Protein AF-A0A379QU60-F1 (afdb_monomer_lite)

pLDDT: mean 81.8, std 18.1, range [42.84, 98.38]

Secondary structure (DSSP, 8-state):
-HHHHHHHHHHHHHHHHHHHHHHHHHHHHHHHHHHHHHHHHHHHHHHHTTSS-GGGHHHHHHHHHHHH-SSSPPEEEETTEEEEHHHHHHHHHHTSPPSS-TT-------------------------

Radius of gyration: 33.84 Å; chains: 1; bounding box: 58×55×120 Å

Sequence (128 aa):
MDKELQVKLEQENADLKRQLDERNKAEAQRVATERHNANVAFADSLVSDARLAPAGKGLVVAVLDALGDGESPVSFSENGSEQPLVEAFKAQMQKARPLLDFGEVATGDRTDRTAIPAEFAEADPVRP

Structure (mmCIF, N/CA/C/O backbone):
data_AF-A0A379QU60-F1
#
_entry.id   AF-A0A379QU60-F1
#
loop_
_atom_site.group_PDB
_atom_site.id
_atom_site.type_symbol
_atom_site.label_atom_id
_atom_site.label_alt_id
_atom_site.label_comp_id
_atom_site.label_asym_id
_atom_site.label_entity_id
_atom_site.label_seq_id
_atom_site.pdbx_PDB_ins_code
_atom_site.Cartn_x
_atom_site.Cartn_y
_atom_site.Cartn_z
_atom_site.occupancy
_atom_site.B_iso_or_equiv
_atom_site.auth_seq_id
_atom_site.auth_comp_id
_atom_site.auth_asym_id
_atom_site.auth_atom_id
_atom_site.pdbx_PDB_model_num
ATOM 1 N N . MET A 1 1 ? -31.905 0.822 43.261 1.00 59.72 1 MET A N 1
ATOM 2 C CA . MET A 1 1 ? -31.895 1.748 42.113 1.00 59.72 1 MET A CA 1
ATOM 3 C C . MET A 1 1 ? -30.485 1.911 41.545 1.00 59.72 1 MET A C 1
ATOM 5 O O . MET A 1 1 ? -30.318 1.710 40.353 1.00 59.72 1 MET A O 1
ATOM 9 N N . ASP A 1 2 ? -29.458 2.141 42.370 1.00 80.69 2 ASP A N 1
ATOM 10 C CA . ASP A 1 2 ? -28.068 2.333 41.905 1.00 80.69 2 ASP A CA 1
ATOM 11 C C . ASP A 1 2 ? -27.444 1.120 41.194 1.00 80.69 2 ASP A C 1
ATOM 13 O O . ASP A 1 2 ? -26.786 1.279 40.172 1.00 80.69 2 ASP A O 1
ATOM 17 N N . LYS A 1 3 ? -27.706 -0.109 41.665 1.00 83.06 3 LYS A N 1
ATOM 18 C CA . LYS A 1 3 ? -27.159 -1.336 41.047 1.00 83.06 3 LYS A CA 1
ATOM 19 C C . LYS A 1 3 ? -27.677 -1.597 39.630 1.00 83.06 3 LYS A C 1
ATOM 21 O O . LYS A 1 3 ? -26.924 -2.055 38.783 1.00 83.06 3 LYS A O 1
ATOM 26 N N . GLU A 1 4 ? -28.949 -1.312 39.363 1.00 86.06 4 GLU A N 1
ATOM 27 C CA . GLU A 1 4 ? -29.534 -1.511 38.029 1.00 86.06 4 GLU A CA 1
ATOM 28 C C . GLU A 1 4 ? -29.008 -0.483 37.025 1.00 86.06 4 GLU A C 1
ATOM 30 O O . GLU A 1 4 ? -28.772 -0.821 35.866 1.00 86.06 4 GLU A O 1
ATOM 35 N N . LEU A 1 5 ? -28.784 0.758 37.470 1.00 89.50 5 LEU A N 1
ATOM 36 C CA . LEU A 1 5 ? -28.157 1.789 36.647 1.00 89.50 5 LEU A CA 1
ATOM 37 C C . LEU A 1 5 ? -26.696 1.439 36.344 1.00 89.50 5 LEU A C 1
ATOM 39 O O . LEU A 1 5 ? -26.264 1.581 35.206 1.00 89.50 5 LEU A O 1
ATOM 43 N N . GLN A 1 6 ? -25.965 0.933 37.338 1.00 88.69 6 GLN A N 1
ATOM 44 C CA . GLN A 1 6 ? -24.572 0.520 37.189 1.00 88.69 6 GLN A CA 1
ATOM 45 C C . GLN A 1 6 ? -24.429 -0.622 36.172 1.00 88.69 6 GLN A C 1
ATOM 47 O O . GLN A 1 6 ? -23.661 -0.493 35.224 1.00 88.69 6 GLN A O 1
ATOM 52 N N . VAL A 1 7 ? -25.265 -1.662 36.275 1.00 92.44 7 VAL A N 1
ATOM 53 C CA . VAL A 1 7 ? -25.281 -2.775 35.310 1.00 92.44 7 VAL A CA 1
ATOM 54 C C . VAL A 1 7 ? -25.632 -2.299 33.898 1.00 92.44 7 VAL A C 1
ATOM 56 O O . VAL A 1 7 ? -24.980 -2.714 32.941 1.00 92.44 7 VAL A O 1
ATOM 59 N N . LYS A 1 8 ? -26.623 -1.407 33.745 1.00 91.88 8 LYS A N 1
ATOM 60 C CA . LYS A 1 8 ? -26.959 -0.827 32.433 1.00 91.88 8 LYS A CA 1
ATOM 61 C C . LYS A 1 8 ? -25.789 -0.049 31.840 1.00 91.88 8 LYS A C 1
ATOM 63 O O . LYS A 1 8 ? -25.484 -0.219 30.665 1.00 91.88 8 LYS A O 1
ATOM 68 N N . LEU A 1 9 ? -25.114 0.762 32.650 1.00 91.56 9 LEU A N 1
ATOM 69 C CA . LEU A 1 9 ? -23.982 1.569 32.204 1.00 91.56 9 LEU A CA 1
ATOM 70 C C . LEU A 1 9 ? -22.772 0.701 31.826 1.00 91.56 9 LEU A C 1
ATOM 72 O O . LEU A 1 9 ? -22.053 1.010 30.878 1.00 91.56 9 LEU A O 1
ATOM 76 N N . GLU A 1 10 ? -22.540 -0.399 32.541 1.00 92.56 10 GLU A N 1
ATOM 77 C CA . GLU A 1 10 ? -21.493 -1.371 32.209 1.00 92.56 10 GLU A CA 1
ATOM 78 C C . GLU A 1 10 ? -21.803 -2.125 30.911 1.00 92.56 10 GLU A C 1
ATOM 80 O O . GLU A 1 10 ? -20.913 -2.303 30.077 1.00 92.56 10 GLU A O 1
ATOM 85 N N . GLN A 1 11 ? -23.062 -2.524 30.708 1.00 93.88 11 GLN A N 1
ATOM 86 C CA . GLN A 1 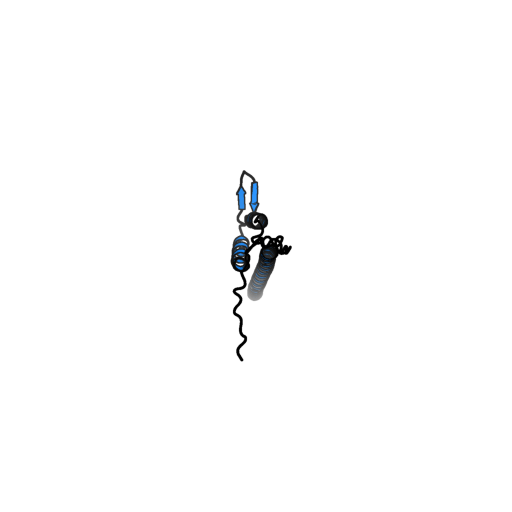11 ? -23.515 -3.151 29.465 1.00 93.88 11 GLN A CA 1
ATOM 87 C C . GLN A 1 11 ? -23.376 -2.207 28.272 1.00 93.88 11 GLN A C 1
ATOM 89 O O . GLN A 1 11 ? -22.833 -2.608 27.246 1.00 93.88 11 GLN A O 1
ATOM 94 N N . GLU A 1 12 ? -23.802 -0.954 28.422 1.00 91.69 12 GLU A N 1
ATOM 95 C CA . GLU A 1 12 ? -23.693 0.062 27.376 1.00 91.69 12 GLU A CA 1
ATOM 96 C C . GLU A 1 12 ? -22.225 0.363 27.046 1.00 91.69 12 GLU A C 1
ATOM 98 O O . GLU A 1 12 ? -21.847 0.388 25.881 1.00 91.69 12 GLU A O 1
ATOM 103 N N . ASN A 1 13 ? -21.348 0.465 28.050 1.00 93.31 13 ASN A N 1
ATOM 104 C CA . ASN A 1 13 ? -19.910 0.602 27.809 1.00 93.31 13 ASN A CA 1
ATOM 105 C C . ASN A 1 13 ? -19.305 -0.608 27.088 1.00 93.31 13 ASN A C 1
ATOM 107 O O . ASN A 1 13 ? -18.423 -0.444 26.243 1.00 93.31 13 ASN A O 1
ATOM 111 N N . ALA A 1 14 ? -19.727 -1.826 27.432 1.00 95.25 14 ALA A N 1
ATOM 112 C CA . ALA A 1 14 ? -19.248 -3.033 26.768 1.00 95.25 14 ALA A CA 1
ATOM 113 C C . ALA A 1 14 ? -19.713 -3.093 25.307 1.00 95.25 14 ALA A C 1
ATOM 115 O O . ALA A 1 14 ? -18.933 -3.470 24.434 1.00 95.25 14 ALA A O 1
ATOM 116 N N . ASP A 1 15 ? -20.957 -2.699 25.042 1.00 95.19 15 ASP A N 1
ATOM 117 C CA . ASP A 1 15 ? -21.520 -2.628 23.699 1.00 95.19 15 ASP A CA 1
ATOM 118 C C . ASP A 1 15 ? -20.821 -1.559 22.850 1.00 95.19 15 ASP A C 1
ATOM 120 O O . ASP A 1 15 ? -20.290 -1.865 21.783 1.00 95.19 15 ASP A O 1
ATOM 124 N N . LEU A 1 16 ? -20.674 -0.344 23.384 1.00 95.81 16 LEU A N 1
ATOM 125 C CA . LEU A 1 16 ? -19.948 0.746 22.732 1.00 95.81 16 LEU A CA 1
ATOM 126 C C . LEU A 1 16 ? -18.497 0.361 22.414 1.00 95.81 16 LEU A C 1
ATOM 128 O O . LEU A 1 16 ? -18.014 0.633 21.317 1.00 95.81 16 LEU A O 1
ATOM 132 N N . LYS A 1 17 ? -17.797 -0.315 23.336 1.00 95.44 17 LYS A N 1
ATOM 133 C CA . LYS A 1 17 ? -16.433 -0.812 23.087 1.00 95.44 17 LYS A CA 1
ATOM 134 C C . LYS A 1 17 ? -16.382 -1.831 21.952 1.00 95.44 17 LYS A C 1
ATOM 136 O O . LYS A 1 17 ? -15.451 -1.773 21.154 1.00 95.44 17 LYS A O 1
ATOM 141 N N . ARG A 1 18 ? -17.360 -2.741 21.860 1.00 96.12 18 ARG A N 1
ATOM 142 C CA . ARG A 1 18 ? -17.445 -3.701 20.746 1.00 96.12 18 ARG A CA 1
ATOM 143 C C . ARG A 1 18 ? -17.688 -2.990 19.423 1.00 96.12 18 ARG A C 1
ATOM 145 O O . ARG A 1 18 ? -16.936 -3.225 18.487 1.00 96.12 18 ARG A O 1
ATOM 152 N N . GLN A 1 19 ? -18.652 -2.072 19.377 1.00 95.12 19 GLN A N 1
ATOM 153 C CA . GLN A 1 19 ? -18.941 -1.308 18.163 1.00 95.12 19 GLN A CA 1
ATOM 154 C C . GLN A 1 19 ? -17.720 -0.506 17.692 1.00 95.12 19 GLN A C 1
ATOM 156 O O . GLN A 1 19 ? -17.424 -0.466 16.498 1.00 95.12 19 GLN A O 1
ATOM 161 N N . LEU A 1 20 ? -16.980 0.118 18.616 1.00 95.12 20 LEU A N 1
ATOM 162 C CA . LEU A 1 20 ? -15.750 0.838 18.283 1.00 95.12 20 LEU A CA 1
ATOM 163 C C . LEU A 1 20 ? -14.675 -0.094 17.714 1.00 95.12 20 LEU A C 1
ATOM 165 O O . LEU A 1 20 ? -14.081 0.231 16.690 1.00 95.12 20 LEU A O 1
ATOM 169 N N . ASP A 1 21 ? -14.448 -1.250 18.337 1.00 95.69 21 ASP A N 1
ATOM 170 C CA . ASP A 1 21 ? -13.474 -2.236 17.862 1.00 95.69 21 ASP A CA 1
ATOM 171 C C . ASP A 1 21 ? -13.841 -2.787 16.473 1.00 95.69 21 ASP A C 1
ATOM 173 O O . ASP A 1 21 ? -12.992 -2.852 15.582 1.00 95.69 21 ASP A O 1
ATOM 177 N N . GLU A 1 22 ? -15.118 -3.099 16.245 1.00 95.94 22 GLU A N 1
ATOM 178 C CA . GLU A 1 22 ? -15.621 -3.553 14.946 1.00 95.94 22 GLU A CA 1
ATOM 179 C C . GLU A 1 22 ? -15.436 -2.494 13.859 1.00 95.94 22 GLU A C 1
ATOM 181 O O . GLU A 1 22 ? -14.951 -2.808 12.767 1.00 95.94 22 GLU A O 1
ATOM 186 N N . ARG A 1 23 ? -15.764 -1.228 14.148 1.00 94.56 23 ARG A N 1
ATOM 187 C CA . ARG A 1 23 ? -15.536 -0.144 13.185 1.00 94.56 23 ARG A CA 1
ATOM 188 C C . ARG A 1 23 ? -14.056 0.070 12.907 1.00 94.56 23 ARG A C 1
ATOM 190 O O . ARG A 1 23 ? -13.699 0.223 11.744 1.00 94.56 23 ARG A O 1
ATOM 197 N N . ASN A 1 24 ? -13.209 0.061 13.933 1.00 93.69 24 ASN A N 1
ATOM 198 C CA . ASN A 1 24 ? -11.769 0.252 13.768 1.00 93.69 24 ASN A CA 1
ATOM 199 C C . ASN A 1 24 ? -11.163 -0.863 12.908 1.00 93.69 24 ASN A C 1
ATOM 201 O O . ASN A 1 24 ? -10.374 -0.589 12.008 1.00 93.69 24 ASN A O 1
ATOM 205 N N . LYS A 1 25 ? -11.583 -2.118 13.116 1.00 93.56 25 LYS A N 1
ATOM 206 C CA . LYS A 1 25 ? -11.173 -3.250 12.271 1.00 93.56 25 LYS A CA 1
ATOM 207 C C . LYS A 1 25 ? -11.658 -3.102 10.833 1.00 93.56 25 LYS A C 1
ATOM 209 O O . LYS A 1 25 ? -10.886 -3.334 9.906 1.00 93.56 25 LYS A O 1
ATOM 214 N N . ALA A 1 26 ? -12.915 -2.704 10.639 1.00 94.56 26 ALA A N 1
ATOM 215 C CA . ALA A 1 26 ? -13.468 -2.487 9.307 1.00 94.56 26 ALA A CA 1
ATOM 216 C C . ALA A 1 26 ? -12.749 -1.347 8.568 1.00 94.56 26 ALA A C 1
ATOM 218 O O . ALA A 1 26 ? -12.483 -1.464 7.374 1.00 94.56 26 ALA A O 1
ATOM 219 N N . GLU A 1 27 ? -12.409 -0.262 9.262 1.00 93.50 27 GLU A N 1
ATOM 220 C CA . GLU A 1 27 ? -11.649 0.857 8.703 1.00 93.50 27 GLU A CA 1
ATOM 221 C C . GLU A 1 27 ? -10.217 0.445 8.356 1.00 93.50 27 GLU A C 1
ATOM 223 O O . GLU A 1 27 ? -9.790 0.641 7.220 1.00 93.50 27 GLU A O 1
ATOM 228 N N . ALA A 1 28 ? -9.515 -0.228 9.272 1.00 90.69 28 ALA A N 1
ATOM 229 C CA . ALA A 1 28 ? -8.174 -0.752 9.019 1.00 90.69 28 ALA A CA 1
ATOM 230 C C . ALA A 1 28 ? -8.149 -1.691 7.800 1.00 90.69 28 ALA A C 1
ATOM 232 O O . ALA A 1 28 ? -7.269 -1.587 6.946 1.00 90.69 28 ALA A O 1
ATOM 233 N N . GLN A 1 29 ? -9.153 -2.563 7.666 1.00 92.31 29 GLN A N 1
ATOM 234 C CA . GLN A 1 29 ? -9.271 -3.462 6.520 1.00 92.31 29 GLN A CA 1
ATOM 235 C C . GLN A 1 29 ? -9.549 -2.711 5.209 1.00 92.31 29 GLN A C 1
ATOM 237 O O . GLN A 1 29 ? -8.996 -3.074 4.167 1.00 92.31 29 GLN A O 1
ATOM 242 N N . ARG A 1 30 ? -10.379 -1.660 5.241 1.00 94.56 30 ARG A N 1
ATOM 243 C CA . ARG A 1 30 ? -10.639 -0.805 4.069 1.00 94.56 30 ARG A CA 1
ATOM 244 C C . ARG A 1 30 ? -9.367 -0.103 3.611 1.00 94.56 30 ARG A C 1
ATOM 246 O O . ARG A 1 30 ? -9.010 -0.237 2.445 1.00 94.56 30 ARG A O 1
ATOM 253 N N . VAL A 1 31 ? -8.649 0.542 4.529 1.00 91.94 31 VAL A N 1
ATOM 254 C CA . VAL A 1 31 ? -7.385 1.235 4.235 1.00 91.94 31 VAL A CA 1
ATOM 255 C C . VAL A 1 31 ? -6.341 0.264 3.675 1.00 91.94 31 VAL A C 1
ATOM 257 O O . VAL A 1 31 ? -5.700 0.558 2.667 1.00 91.94 31 VAL A O 1
ATOM 260 N N . ALA A 1 32 ? -6.205 -0.928 4.266 1.00 91.56 32 ALA A N 1
ATOM 261 C CA . ALA A 1 32 ? -5.298 -1.957 3.756 1.00 91.56 32 ALA A CA 1
ATOM 262 C C . ALA A 1 32 ? -5.675 -2.414 2.334 1.00 91.56 32 ALA A C 1
ATOM 264 O O . ALA A 1 32 ? -4.802 -2.573 1.481 1.00 91.56 32 ALA A O 1
ATOM 265 N N . THR A 1 33 ? -6.972 -2.569 2.052 1.00 94.88 33 THR A N 1
ATOM 266 C CA . THR A 1 33 ? -7.475 -2.954 0.722 1.00 94.88 33 THR A CA 1
ATOM 267 C C . THR A 1 33 ? -7.219 -1.861 -0.316 1.00 94.88 33 THR A C 1
ATOM 269 O O . THR A 1 33 ? -6.764 -2.149 -1.422 1.00 94.88 33 THR A O 1
ATOM 272 N N . GLU A 1 34 ? -7.475 -0.599 0.028 1.00 95.06 34 GLU A N 1
ATOM 273 C CA . GLU A 1 34 ? -7.194 0.549 -0.841 1.00 95.06 34 GLU A CA 1
ATOM 274 C C . GLU A 1 34 ? -5.701 0.648 -1.169 1.00 95.06 34 GLU A C 1
ATOM 276 O O . GLU A 1 34 ? -5.327 0.805 -2.335 1.00 95.06 34 GLU A O 1
ATOM 281 N N . ARG A 1 35 ? -4.840 0.466 -0.160 1.00 94.19 35 ARG A N 1
ATOM 282 C CA . ARG A 1 35 ? -3.384 0.433 -0.330 1.00 94.19 35 ARG A CA 1
ATOM 283 C C . ARG A 1 35 ? -2.947 -0.706 -1.250 1.00 94.19 35 ARG A C 1
ATOM 285 O O . ARG A 1 35 ? -2.179 -0.464 -2.181 1.00 94.19 35 ARG A O 1
ATOM 292 N N . HIS A 1 36 ? -3.464 -1.914 -1.030 1.00 96.38 36 HIS A N 1
ATOM 293 C CA . HIS A 1 36 ? -3.176 -3.070 -1.878 1.00 96.38 36 HIS A CA 1
ATOM 294 C C . HIS A 1 36 ? -3.566 -2.804 -3.335 1.00 96.38 36 HIS A C 1
ATOM 296 O O . HIS A 1 36 ? -2.754 -2.988 -4.241 1.00 96.38 36 HIS A O 1
ATOM 302 N N . ASN A 1 37 ? -4.770 -2.280 -3.575 1.00 97.69 37 ASN A N 1
ATOM 303 C CA . ASN A 1 37 ? -5.232 -1.945 -4.922 1.00 97.69 37 ASN A CA 1
ATOM 304 C C . ASN A 1 37 ? -4.324 -0.906 -5.602 1.00 97.69 37 ASN A C 1
ATOM 306 O O . ASN A 1 37 ? -3.994 -1.052 -6.780 1.00 97.69 37 ASN A O 1
ATOM 310 N N . ALA A 1 38 ? -3.867 0.111 -4.864 1.00 96.50 38 ALA A N 1
ATOM 311 C CA . ALA A 1 38 ? -2.913 1.093 -5.378 1.00 96.50 38 ALA A CA 1
ATOM 312 C C . ALA A 1 38 ? -1.546 0.465 -5.714 1.00 96.50 38 ALA A C 1
ATOM 314 O O . ALA A 1 38 ? -0.923 0.822 -6.715 1.00 96.50 38 ALA A O 1
ATOM 315 N N . ASN A 1 39 ? -1.081 -0.492 -4.909 1.00 96.81 39 ASN A N 1
ATOM 316 C CA . ASN A 1 39 ? 0.165 -1.218 -5.151 1.00 96.81 39 ASN A CA 1
ATOM 317 C C . ASN A 1 39 ? 0.062 -2.156 -6.362 1.00 96.81 39 ASN A C 1
ATOM 319 O O . ASN A 1 39 ? 0.991 -2.212 -7.170 1.00 96.81 39 ASN A O 1
ATOM 323 N N . VAL A 1 40 ? -1.078 -2.832 -6.537 1.00 98.25 40 VAL A N 1
ATOM 324 C CA . VAL A 1 40 ? -1.384 -3.631 -7.734 1.00 98.25 40 VAL A CA 1
ATOM 325 C C . VAL A 1 40 ? -1.360 -2.753 -8.982 1.00 98.25 40 VAL A C 1
ATOM 327 O O . VAL A 1 40 ? -0.650 -3.084 -9.931 1.00 98.25 40 VAL A O 1
ATOM 330 N N . ALA A 1 41 ? -2.051 -1.609 -8.955 1.00 98.38 41 ALA A N 1
ATOM 331 C CA . ALA A 1 41 ? -2.087 -0.671 -10.074 1.00 98.38 41 ALA A CA 1
ATOM 332 C C . ALA A 1 41 ? -0.689 -0.140 -10.439 1.00 98.38 41 ALA A C 1
ATOM 334 O O . ALA A 1 41 ? -0.346 -0.040 -11.616 1.00 98.38 41 ALA A O 1
ATOM 335 N N . PHE A 1 42 ? 0.146 0.151 -9.438 1.00 97.62 42 PHE A N 1
ATOM 336 C CA . PHE A 1 42 ? 1.536 0.546 -9.661 1.00 97.62 42 PHE A CA 1
ATOM 337 C C . PHE A 1 42 ? 2.365 -0.572 -10.312 1.00 97.62 42 PHE A C 1
ATOM 339 O O . PHE A 1 42 ? 3.114 -0.327 -11.255 1.00 97.62 42 PHE A O 1
ATOM 346 N N . ALA A 1 43 ? 2.233 -1.817 -9.850 1.00 97.50 43 ALA A N 1
ATOM 347 C CA . ALA A 1 43 ? 2.958 -2.931 -10.452 1.00 97.50 43 ALA A CA 1
ATOM 348 C C . ALA A 1 43 ? 2.485 -3.213 -11.894 1.00 97.50 43 ALA A C 1
ATOM 350 O O . ALA A 1 43 ? 3.310 -3.522 -12.754 1.00 97.50 43 ALA A O 1
ATOM 351 N N . ASP A 1 44 ? 1.189 -3.048 -12.184 1.00 97.62 44 ASP A N 1
ATOM 352 C CA . ASP A 1 44 ? 0.650 -3.104 -13.551 1.00 97.62 44 ASP A CA 1
ATOM 353 C C . ASP A 1 44 ? 1.231 -2.018 -14.460 1.00 97.62 44 ASP A C 1
ATOM 355 O O . ASP A 1 44 ? 1.545 -2.298 -15.621 1.00 97.62 44 ASP A O 1
ATOM 359 N N . SER A 1 45 ? 1.424 -0.795 -13.951 1.00 96.88 45 SER A N 1
ATOM 360 C CA . SER 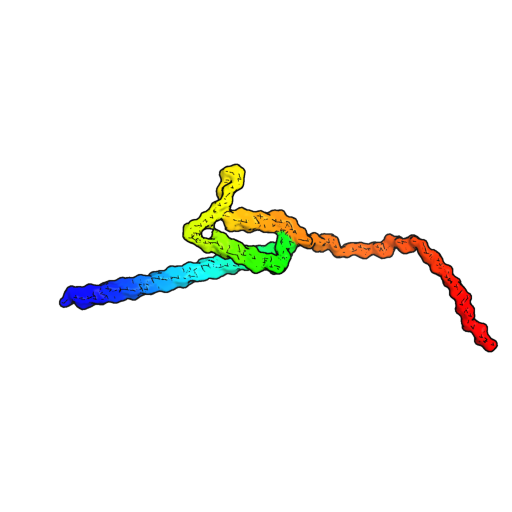A 1 45 ? 2.028 0.275 -14.748 1.00 96.88 45 SER A CA 1
ATOM 361 C C . SER A 1 45 ? 3.476 -0.057 -15.108 1.00 96.88 45 SER A C 1
ATOM 363 O O . SER A 1 45 ? 3.869 0.110 -16.255 1.00 96.88 45 SER A O 1
ATOM 365 N N . LEU A 1 46 ? 4.256 -0.621 -14.176 1.00 95.69 46 LEU A N 1
ATOM 366 C CA . LEU A 1 46 ? 5.631 -1.052 -14.460 1.00 95.69 46 LEU A CA 1
ATOM 367 C C . LEU A 1 46 ? 5.700 -2.159 -15.517 1.00 95.69 46 LEU A C 1
ATOM 369 O O . LEU A 1 46 ? 6.622 -2.165 -16.330 1.00 95.69 46 LEU A O 1
ATOM 373 N N . VAL A 1 47 ? 4.748 -3.096 -15.510 1.00 94.62 47 VAL A N 1
ATOM 374 C CA . VAL A 1 47 ? 4.665 -4.139 -16.542 1.00 94.62 47 VAL A CA 1
ATOM 375 C C . VAL A 1 47 ? 4.286 -3.535 -17.893 1.00 94.62 47 VAL A C 1
ATOM 377 O O . VAL A 1 47 ? 4.893 -3.876 -18.906 1.00 94.62 47 VAL A O 1
ATOM 380 N N . SER A 1 48 ? 3.331 -2.604 -17.902 1.00 93.31 48 SER A N 1
ATOM 381 C CA . SER A 1 48 ? 2.877 -1.911 -19.115 1.00 93.31 48 SER A CA 1
ATOM 382 C C . SER A 1 48 ? 3.988 -1.062 -19.741 1.00 93.31 48 SER A C 1
ATOM 384 O O . SER A 1 48 ? 4.169 -1.087 -20.954 1.00 93.31 48 SER A O 1
ATOM 386 N N . ASP A 1 49 ? 4.796 -0.400 -18.912 1.00 91.62 49 ASP A N 1
ATOM 387 C CA . ASP A 1 49 ? 5.975 0.372 -19.326 1.00 91.62 49 ASP A CA 1
ATOM 388 C C . ASP A 1 49 ? 7.183 -0.520 -19.687 1.00 91.62 49 ASP A C 1
ATOM 390 O O . ASP A 1 49 ? 8.292 -0.025 -19.898 1.00 91.62 49 ASP A O 1
ATOM 394 N N . ALA A 1 50 ? 6.999 -1.846 -19.695 1.00 91.44 50 ALA A N 1
ATOM 395 C CA . ALA A 1 50 ? 8.034 -2.861 -19.866 1.00 91.44 50 ALA A CA 1
ATOM 396 C C . ALA A 1 50 ? 9.199 -2.759 -18.864 1.00 91.44 50 ALA A C 1
ATOM 398 O O . ALA A 1 50 ? 10.249 -3.345 -19.084 1.00 91.44 50 ALA A O 1
ATOM 399 N N . ARG A 1 51 ? 9.042 -2.059 -17.737 1.00 92.31 51 ARG A N 1
ATOM 400 C CA . ARG A 1 51 ? 10.066 -1.908 -16.683 1.00 92.31 51 ARG A CA 1
ATOM 401 C C . ARG A 1 51 ? 10.123 -3.098 -15.729 1.00 92.31 51 ARG A C 1
ATOM 403 O O . ARG A 1 51 ? 11.102 -3.266 -15.007 1.00 92.31 51 ARG A O 1
ATOM 410 N N . LEU A 1 52 ? 9.078 -3.921 -15.718 1.00 93.75 52 LEU A N 1
ATOM 411 C CA . LEU A 1 52 ? 8.954 -5.110 -14.885 1.00 93.75 52 LEU A CA 1
ATOM 412 C C . LEU A 1 52 ? 8.399 -6.267 -15.717 1.00 93.75 52 LEU A C 1
ATOM 414 O O . LEU A 1 52 ? 7.416 -6.115 -16.434 1.00 93.75 52 LEU A O 1
ATOM 418 N N . ALA A 1 53 ? 8.999 -7.451 -15.609 1.00 92.62 53 ALA A N 1
ATOM 419 C CA . ALA A 1 53 ? 8.425 -8.643 -16.223 1.00 92.62 53 ALA A CA 1
ATOM 420 C C . ALA A 1 53 ? 7.126 -9.039 -15.488 1.00 92.62 53 ALA A C 1
ATOM 422 O O . ALA A 1 53 ? 7.090 -8.939 -14.259 1.00 92.62 53 ALA A O 1
ATOM 423 N N . PRO A 1 54 ? 6.096 -9.582 -16.170 1.00 94.75 54 PRO A N 1
ATOM 424 C CA . PRO A 1 54 ? 4.835 -9.971 -15.526 1.00 94.75 54 PRO A CA 1
ATOM 425 C C . PRO A 1 54 ? 5.011 -10.898 -14.312 1.00 94.75 54 PRO A C 1
ATOM 427 O O . PRO A 1 54 ? 4.301 -10.767 -13.317 1.00 94.75 54 PRO A O 1
ATOM 430 N N . ALA A 1 55 ? 6.011 -11.787 -14.353 1.00 95.06 55 ALA A N 1
ATOM 431 C CA . ALA A 1 55 ? 6.349 -12.693 -13.254 1.00 95.06 55 ALA A CA 1
ATOM 432 C C . ALA A 1 55 ? 6.781 -11.969 -11.961 1.00 95.06 55 ALA A C 1
ATOM 434 O O . ALA A 1 55 ? 6.621 -12.509 -10.871 1.00 95.06 55 ALA A O 1
ATOM 435 N N . GLY A 1 56 ? 7.307 -10.744 -12.066 1.00 94.62 56 GLY A N 1
ATOM 436 C CA . GLY A 1 56 ? 7.739 -9.936 -10.925 1.00 94.62 56 GLY A CA 1
ATOM 437 C C . GLY A 1 56 ? 6.614 -9.152 -10.243 1.00 94.62 56 GLY A C 1
ATOM 438 O O . GLY A 1 56 ? 6.818 -8.650 -9.139 1.00 94.62 56 GLY A O 1
ATOM 439 N N . LYS A 1 57 ? 5.424 -9.059 -10.858 1.00 96.31 57 LYS A N 1
ATOM 440 C CA . LYS A 1 57 ? 4.309 -8.236 -10.359 1.00 96.31 57 LYS A CA 1
ATOM 441 C C . LYS A 1 57 ? 3.931 -8.584 -8.918 1.00 96.31 57 LYS A C 1
ATOM 443 O O . LYS A 1 57 ? 3.862 -7.700 -8.071 1.00 96.31 57 LYS A O 1
ATOM 448 N N . GLY A 1 58 ? 3.728 -9.872 -8.633 1.00 97.19 58 GLY A N 1
ATOM 449 C CA . GLY A 1 58 ? 3.307 -10.331 -7.305 1.00 97.19 58 GLY A CA 1
ATOM 450 C C . GLY A 1 58 ? 4.318 -9.999 -6.205 1.00 97.19 58 GLY A C 1
ATOM 451 O O . GLY A 1 58 ? 3.923 -9.608 -5.111 1.00 97.19 58 GLY A O 1
ATOM 452 N N . LEU A 1 59 ? 5.617 -10.079 -6.511 1.00 97.44 59 LEU A N 1
ATOM 453 C CA . LEU A 1 59 ? 6.674 -9.731 -5.563 1.00 97.44 59 LEU A CA 1
ATOM 454 C C . LEU A 1 59 ? 6.658 -8.235 -5.232 1.00 97.44 59 LEU A C 1
ATOM 456 O O . LEU A 1 59 ? 6.732 -7.873 -4.063 1.00 97.44 59 LEU A O 1
ATOM 460 N N . VAL A 1 60 ? 6.532 -7.369 -6.243 1.00 96.75 60 VAL A N 1
ATOM 461 C CA . VAL A 1 60 ? 6.485 -5.912 -6.037 1.00 96.75 60 VAL A CA 1
ATOM 462 C C . VAL A 1 60 ? 5.283 -5.517 -5.182 1.00 96.75 60 VAL A C 1
ATOM 464 O O . VAL A 1 60 ? 5.438 -4.724 -4.257 1.00 96.75 60 VAL A O 1
ATOM 467 N N . VAL A 1 61 ? 4.110 -6.100 -5.442 1.00 97.62 61 VAL A N 1
ATOM 468 C CA . VAL A 1 61 ? 2.909 -5.859 -4.627 1.00 97.62 61 VAL A CA 1
ATOM 469 C C . VAL A 1 61 ? 3.141 -6.289 -3.179 1.00 97.62 61 VAL A C 1
ATOM 471 O O . VAL A 1 61 ? 2.948 -5.482 -2.277 1.00 97.62 61 VAL A O 1
ATOM 474 N N . ALA A 1 62 ? 3.647 -7.506 -2.954 1.00 96.12 62 ALA A N 1
ATOM 475 C CA . ALA A 1 62 ? 3.907 -8.018 -1.609 1.00 96.12 62 ALA A CA 1
ATOM 476 C C . ALA A 1 62 ? 4.919 -7.163 -0.825 1.00 96.12 62 ALA A C 1
ATOM 478 O O . ALA A 1 62 ? 4.723 -6.908 0.362 1.00 96.12 62 ALA A O 1
ATOM 479 N N . VAL A 1 63 ? 5.981 -6.684 -1.482 1.00 95.06 63 VAL A N 1
ATOM 480 C CA . VAL A 1 63 ? 6.957 -5.774 -0.861 1.00 95.06 63 VAL A CA 1
ATOM 481 C C . VAL A 1 63 ? 6.296 -4.451 -0.476 1.00 95.06 63 VAL A C 1
ATOM 483 O O . VAL A 1 63 ? 6.483 -3.979 0.641 1.00 95.06 63 VAL A O 1
ATOM 486 N N . LEU A 1 64 ? 5.508 -3.851 -1.370 1.00 95.00 64 LEU A N 1
ATOM 487 C CA . LEU A 1 64 ? 4.842 -2.576 -1.099 1.00 95.00 64 LEU A CA 1
ATOM 488 C C . LEU A 1 64 ? 3.757 -2.684 -0.021 1.00 95.00 64 LEU A C 1
ATOM 490 O O . LEU A 1 64 ? 3.571 -1.737 0.743 1.00 95.00 64 LEU A O 1
ATOM 494 N N . ASP A 1 65 ? 3.059 -3.816 0.056 1.00 93.94 65 ASP A N 1
ATOM 495 C CA . ASP A 1 65 ? 2.096 -4.080 1.124 1.00 93.94 65 ASP A CA 1
ATOM 496 C C . ASP A 1 65 ? 2.803 -4.186 2.474 1.00 93.94 65 ASP A C 1
ATOM 498 O O . ASP A 1 65 ? 2.407 -3.503 3.415 1.00 93.94 65 ASP A O 1
ATOM 502 N N . ALA A 1 66 ? 3.911 -4.934 2.535 1.00 91.50 66 ALA A N 1
ATOM 503 C CA . ALA A 1 66 ? 4.716 -5.080 3.745 1.00 91.50 66 ALA A CA 1
ATOM 504 C C . ALA A 1 66 ? 5.353 -3.760 4.210 1.00 91.50 66 ALA A C 1
ATOM 506 O O . ALA A 1 66 ? 5.440 -3.511 5.407 1.00 91.50 66 ALA A O 1
ATOM 507 N N . LEU A 1 67 ? 5.781 -2.897 3.281 1.00 89.62 67 LEU A N 1
ATOM 508 C CA . LEU A 1 67 ? 6.316 -1.568 3.606 1.00 89.62 67 LEU A CA 1
ATOM 509 C C . LEU A 1 67 ? 5.236 -0.583 4.068 1.00 89.62 67 LEU A C 1
ATOM 511 O O . LEU A 1 67 ? 5.550 0.402 4.734 1.00 89.62 67 LEU A O 1
ATOM 515 N N . GLY A 1 68 ? 3.984 -0.816 3.674 1.00 78.81 68 GLY A N 1
ATOM 516 C CA . GLY A 1 68 ? 2.847 -0.006 4.083 1.00 78.81 68 GLY A CA 1
ATOM 517 C C . GLY A 1 68 ? 2.212 -0.453 5.398 1.00 78.81 68 GLY A C 1
ATOM 518 O O . GLY A 1 68 ? 1.497 0.341 6.008 1.00 78.81 68 GLY A O 1
ATOM 519 N N . ASP A 1 69 ? 2.418 -1.706 5.810 1.00 67.75 69 ASP A N 1
ATOM 520 C CA . ASP A 1 69 ? 1.900 -2.273 7.054 1.00 67.75 69 ASP A CA 1
ATOM 521 C C . ASP A 1 69 ? 2.733 -1.825 8.261 1.00 67.75 69 ASP A C 1
ATOM 523 O O . ASP A 1 69 ? 3.786 -2.383 8.558 1.00 67.75 69 ASP A O 1
ATOM 527 N N . GLY A 1 70 ? 2.244 -0.825 8.997 1.00 60.31 70 GLY A N 1
ATOM 528 C CA . GLY A 1 70 ? 2.779 -0.515 10.320 1.00 60.31 70 GLY A CA 1
ATOM 529 C C . GLY A 1 70 ? 2.324 0.822 10.897 1.00 60.31 70 GLY A C 1
ATOM 530 O O . GLY A 1 70 ? 2.078 1.779 10.170 1.00 60.31 70 GLY A O 1
ATOM 531 N N . GLU A 1 71 ? 2.277 0.896 12.231 1.00 60.94 71 GLU A N 1
ATOM 532 C CA . GLU A 1 71 ? 2.175 2.158 12.989 1.00 60.94 71 GLU A CA 1
ATOM 533 C C . GLU A 1 71 ? 3.442 3.027 12.854 1.00 60.94 71 GLU A C 1
ATOM 535 O O . GLU A 1 71 ? 3.395 4.231 13.098 1.00 60.94 71 GLU A O 1
ATOM 540 N N . SER A 1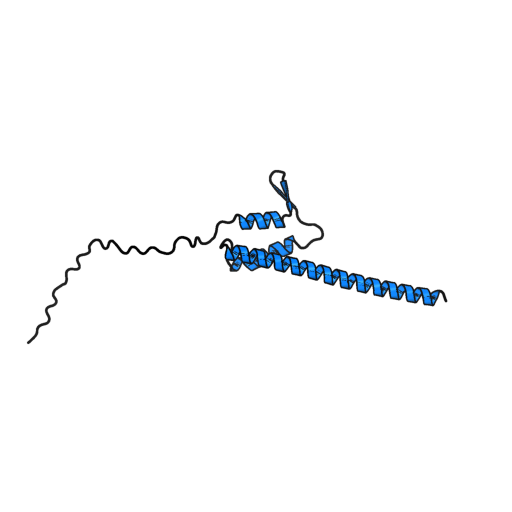 72 ? 4.559 2.429 12.424 1.00 66.25 72 SER A N 1
ATOM 541 C CA . SER A 1 72 ? 5.857 3.085 12.246 1.00 66.25 72 SER A CA 1
ATOM 542 C C . SER A 1 72 ? 6.348 2.910 10.805 1.00 66.25 72 SER A C 1
ATOM 544 O O . SER A 1 72 ? 6.960 1.883 10.497 1.00 66.25 72 SER A O 1
ATOM 546 N N . PRO A 1 73 ? 6.090 3.874 9.905 1.00 75.81 73 PRO A N 1
ATOM 547 C CA . PRO A 1 73 ? 6.595 3.817 8.539 1.00 75.81 73 PRO A CA 1
ATOM 548 C C . PRO A 1 73 ? 8.129 3.811 8.532 1.00 75.81 73 PRO A C 1
ATOM 550 O O . PRO A 1 73 ? 8.774 4.576 9.248 1.00 75.81 73 PRO A O 1
ATOM 553 N N . VAL A 1 74 ? 8.721 2.932 7.723 1.00 86.25 74 VAL A N 1
ATOM 554 C CA . VAL A 1 74 ? 10.180 2.837 7.584 1.00 86.25 74 VAL A CA 1
ATOM 555 C C . VAL A 1 74 ? 10.684 4.002 6.731 1.00 86.25 74 VAL A C 1
ATOM 557 O O . VAL A 1 74 ? 10.249 4.169 5.589 1.00 86.25 74 VAL A O 1
ATOM 560 N N . SER A 1 75 ? 11.623 4.784 7.264 1.00 89.00 75 SER A N 1
ATOM 561 C CA . SER A 1 75 ? 12.321 5.844 6.528 1.00 89.00 75 SER A CA 1
ATOM 562 C C . SER A 1 75 ? 13.553 5.307 5.792 1.00 89.00 75 SER A C 1
ATOM 564 O O . SER A 1 75 ? 14.269 4.435 6.286 1.00 89.00 75 SER A O 1
ATOM 566 N N . PHE A 1 76 ? 13.824 5.862 4.613 1.00 90.94 76 PHE A N 1
ATOM 567 C CA . PHE A 1 76 ? 15.053 5.690 3.847 1.00 90.94 76 PHE A CA 1
ATOM 568 C C . PHE A 1 76 ? 15.808 7.017 3.803 1.00 90.94 76 PHE A C 1
ATOM 570 O O . PHE A 1 76 ? 15.248 8.029 3.378 1.00 90.94 76 PHE A O 1
ATOM 577 N N . SER A 1 77 ? 17.080 6.996 4.201 1.00 92.12 77 SER A N 1
ATOM 578 C CA . SER A 1 77 ? 17.936 8.181 4.199 1.00 92.12 77 SER A CA 1
ATOM 579 C C . SER A 1 77 ? 19.175 7.946 3.349 1.00 92.12 77 SER A C 1
ATOM 581 O O . SER A 1 77 ? 19.956 7.034 3.613 1.00 92.12 77 SER A O 1
ATOM 583 N N . GLU A 1 78 ? 19.382 8.800 2.351 1.00 88.56 78 GLU A N 1
ATOM 584 C CA . GLU A 1 78 ? 20.552 8.760 1.474 1.00 88.56 78 GLU A CA 1
ATOM 585 C C . GLU A 1 78 ? 21.117 10.175 1.323 1.00 88.56 78 GLU A C 1
ATOM 587 O O . GLU A 1 78 ? 20.378 11.127 1.078 1.00 88.56 78 GLU A O 1
ATOM 592 N N . ASN A 1 79 ? 22.433 10.334 1.502 1.00 83.69 79 ASN A N 1
ATOM 593 C CA . ASN A 1 79 ? 23.135 11.618 1.352 1.00 83.69 79 ASN A CA 1
ATOM 594 C C . ASN A 1 79 ? 22.541 12.784 2.178 1.00 83.69 79 ASN A C 1
ATOM 596 O O . ASN A 1 79 ? 22.616 13.942 1.774 1.00 83.69 79 ASN A O 1
ATOM 600 N N . GLY A 1 80 ? 21.950 12.487 3.340 1.00 85.00 80 GLY A N 1
ATOM 601 C CA . GLY A 1 80 ? 21.337 13.488 4.223 1.00 85.00 80 GLY A CA 1
ATOM 602 C C . GLY A 1 80 ? 19.894 13.869 3.873 1.00 85.00 80 GLY A C 1
ATOM 603 O O . GLY A 1 80 ? 19.342 14.755 4.519 1.00 85.00 80 GLY A O 1
ATOM 604 N N . SER A 1 81 ? 19.270 13.209 2.892 1.00 87.06 81 SER A N 1
ATOM 605 C CA . SER A 1 81 ? 17.846 13.359 2.580 1.00 87.06 81 SER A CA 1
ATOM 606 C C . SER A 1 81 ? 17.070 12.138 3.073 1.00 87.06 81 SER A C 1
ATOM 608 O O . SER A 1 81 ? 17.385 11.019 2.674 1.00 87.06 81 SER A O 1
ATOM 610 N N . GLU A 1 82 ? 16.081 12.355 3.943 1.00 91.00 82 GLU A N 1
ATOM 611 C CA . GLU A 1 82 ? 15.184 11.322 4.477 1.00 91.00 82 GLU A CA 1
ATOM 612 C C . GLU A 1 82 ? 13.830 11.363 3.759 1.00 91.00 82 GLU A C 1
ATOM 614 O O . GLU A 1 82 ? 13.263 12.437 3.551 1.00 91.00 82 GLU A O 1
ATOM 619 N N . GLN A 1 83 ? 13.309 10.196 3.384 1.00 91.75 83 GLN A N 1
ATOM 620 C CA . GLN A 1 83 ? 11.985 10.038 2.781 1.00 91.75 83 GLN A CA 1
ATOM 621 C C . GLN A 1 83 ? 11.363 8.688 3.175 1.00 91.75 83 GLN A C 1
ATOM 623 O O . GLN A 1 83 ? 12.091 7.776 3.574 1.00 91.75 83 GLN A O 1
ATOM 628 N N . PRO A 1 84 ? 10.044 8.497 3.029 1.00 92.06 84 PRO A N 1
ATOM 629 C CA . PRO A 1 84 ? 9.426 7.191 3.242 1.00 92.06 84 PRO A CA 1
ATOM 630 C C . PRO A 1 84 ? 10.026 6.125 2.309 1.00 92.06 84 PRO A C 1
ATOM 632 O O . PRO A 1 84 ? 10.107 6.320 1.095 1.00 92.06 84 PRO A O 1
ATOM 635 N N . LEU A 1 85 ? 10.405 4.959 2.845 1.00 92.69 85 LEU A N 1
ATOM 636 C CA . LEU A 1 85 ? 11.029 3.880 2.063 1.00 92.69 85 LEU A CA 1
ATOM 637 C C . LEU A 1 85 ? 10.125 3.390 0.921 1.00 92.69 85 LEU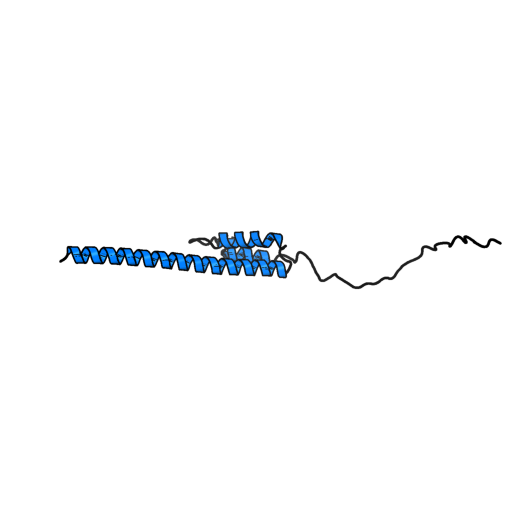 A C 1
ATOM 639 O O . LEU A 1 85 ? 10.613 3.045 -0.154 1.00 92.69 85 LEU A O 1
ATOM 643 N N . VAL A 1 86 ? 8.805 3.402 1.124 1.00 92.31 86 VAL A N 1
ATOM 644 C CA . VAL A 1 86 ? 7.826 3.055 0.083 1.00 92.31 86 VAL A CA 1
ATOM 645 C C . VAL A 1 86 ? 7.907 4.000 -1.122 1.00 92.31 86 VAL A C 1
ATOM 647 O O . VAL A 1 86 ? 7.813 3.549 -2.264 1.00 92.31 86 VAL A O 1
ATOM 650 N N . GLU A 1 87 ? 8.131 5.294 -0.889 1.00 92.31 87 GLU A N 1
ATOM 651 C CA . GLU A 1 87 ? 8.270 6.296 -1.949 1.00 92.31 87 GLU A CA 1
ATOM 652 C C . GLU A 1 87 ? 9.611 6.138 -2.663 1.00 92.31 87 GLU A C 1
ATOM 654 O O . GLU A 1 87 ? 9.642 6.057 -3.894 1.00 92.31 87 GLU A O 1
ATOM 659 N N . ALA A 1 88 ? 10.696 5.975 -1.899 1.00 93.00 88 ALA A N 1
ATOM 660 C CA . ALA A 1 88 ? 12.027 5.718 -2.443 1.00 93.00 88 ALA A CA 1
ATOM 661 C C . ALA A 1 88 ? 12.043 4.473 -3.344 1.00 93.00 88 ALA A C 1
ATOM 663 O O . ALA A 1 88 ? 12.577 4.504 -4.456 1.00 93.00 88 ALA A O 1
ATOM 664 N N . PHE A 1 89 ? 11.411 3.382 -2.902 1.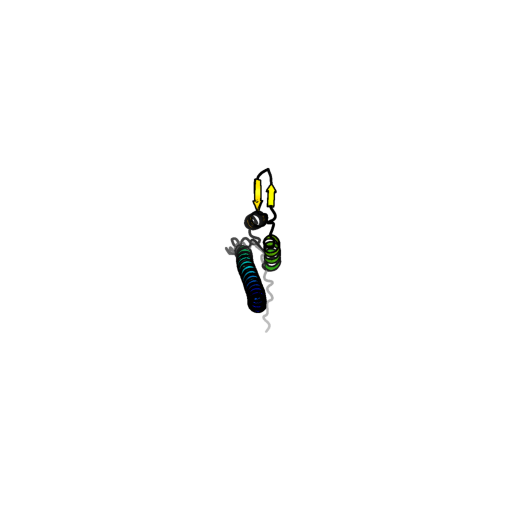00 93.50 89 PHE A N 1
ATOM 665 C CA . PHE A 1 89 ? 11.338 2.138 -3.662 1.00 93.50 89 PHE A CA 1
ATOM 666 C C . PHE A 1 89 ? 10.522 2.293 -4.953 1.00 93.50 89 PHE A C 1
ATOM 668 O O . PHE A 1 89 ? 10.976 1.874 -6.022 1.00 93.50 89 PHE A O 1
ATOM 675 N N . LYS A 1 90 ? 9.350 2.947 -4.891 1.00 94.44 90 LYS A N 1
ATOM 676 C CA . LYS A 1 90 ? 8.541 3.247 -6.087 1.00 94.44 90 LYS A CA 1
ATOM 677 C C . LYS A 1 90 ? 9.326 4.101 -7.087 1.00 94.44 90 LYS A C 1
ATOM 679 O O . LYS A 1 90 ? 9.366 3.765 -8.272 1.00 94.44 90 LYS A O 1
ATOM 684 N N . ALA A 1 91 ? 10.009 5.142 -6.613 1.00 93.69 91 ALA A N 1
ATOM 685 C CA . ALA A 1 91 ? 10.852 5.995 -7.447 1.00 93.69 91 ALA A CA 1
ATOM 686 C C . ALA A 1 91 ? 12.008 5.212 -8.087 1.00 93.69 91 ALA A C 1
ATOM 688 O O . ALA A 1 91 ? 12.316 5.406 -9.264 1.00 93.69 91 ALA A O 1
ATOM 689 N N . GLN A 1 92 ? 12.632 4.291 -7.349 1.00 92.50 92 GLN A N 1
ATOM 690 C CA . GLN A 1 92 ? 13.707 3.455 -7.877 1.00 92.50 92 GLN A CA 1
ATOM 691 C C . GLN A 1 92 ? 13.217 2.514 -8.985 1.00 92.50 92 GLN A C 1
ATOM 693 O O . GLN A 1 92 ? 13.874 2.396 -10.019 1.00 92.50 92 GLN A O 1
ATOM 698 N N . MET A 1 93 ? 12.048 1.890 -8.817 1.00 93.12 93 MET A N 1
ATOM 699 C CA . MET A 1 93 ? 11.445 1.040 -9.852 1.00 93.12 93 MET A CA 1
ATOM 700 C C . MET A 1 93 ? 11.079 1.826 -11.117 1.00 93.12 93 MET A C 1
ATOM 702 O O . MET A 1 93 ? 11.244 1.326 -12.226 1.00 93.12 93 MET A O 1
ATOM 706 N N . GLN A 1 94 ? 10.651 3.083 -10.981 1.00 92.62 94 GLN A N 1
ATOM 707 C CA . GLN A 1 94 ? 10.362 3.950 -12.128 1.00 92.62 94 GLN A CA 1
ATOM 708 C C . GLN A 1 94 ? 11.614 4.380 -12.907 1.00 92.62 94 GLN A C 1
ATOM 710 O O . GLN A 1 94 ? 11.516 4.698 -14.089 1.00 92.62 94 GLN A O 1
ATOM 715 N N . LYS A 1 95 ? 12.795 4.381 -12.280 1.00 90.00 95 LYS A N 1
ATOM 716 C CA . LYS A 1 95 ? 14.068 4.679 -12.960 1.00 90.00 95 LYS A CA 1
ATOM 717 C C . LYS A 1 95 ? 14.590 3.507 -13.796 1.00 90.00 95 LYS A C 1
ATOM 719 O O . LYS A 1 95 ? 15.529 3.698 -14.570 1.00 90.00 95 LYS A O 1
ATOM 724 N N . ALA A 1 96 ? 14.033 2.303 -13.638 1.00 81.38 96 ALA A N 1
ATOM 725 C CA . ALA A 1 96 ? 14.449 1.143 -14.414 1.00 81.38 96 ALA A CA 1
ATOM 726 C C . ALA A 1 96 ? 14.218 1.387 -15.915 1.00 81.38 96 ALA A C 1
ATOM 728 O O . ALA A 1 96 ? 13.166 1.881 -16.327 1.00 81.38 96 ALA A O 1
ATOM 729 N N . ARG A 1 97 ? 15.213 1.039 -16.741 1.00 79.81 97 ARG A N 1
ATOM 730 C CA . ARG A 1 97 ? 15.047 1.059 -18.200 1.00 79.81 97 ARG A CA 1
ATOM 731 C C . ARG A 1 97 ? 14.050 -0.028 -18.625 1.00 79.81 97 ARG A C 1
ATOM 733 O O . ARG A 1 97 ? 14.026 -1.077 -17.979 1.00 79.81 97 ARG A O 1
ATOM 740 N N . PRO A 1 98 ? 13.265 0.190 -19.695 1.00 77.94 98 PRO A N 1
ATOM 741 C CA . PRO A 1 98 ? 12.423 -0.856 -20.266 1.00 77.94 98 PRO A CA 1
ATOM 742 C C . PRO A 1 98 ? 13.245 -2.119 -20.576 1.00 77.94 98 PRO A C 1
ATOM 744 O O . PRO A 1 98 ? 14.338 -2.035 -21.131 1.00 77.94 98 PRO A O 1
ATOM 747 N N . LEU A 1 99 ? 12.729 -3.282 -20.183 1.00 68.56 99 LEU A N 1
ATOM 748 C CA . LEU A 1 99 ? 13.309 -4.611 -20.397 1.00 68.56 99 LEU A CA 1
ATOM 749 C C . LEU A 1 99 ? 13.278 -5.022 -21.874 1.00 68.56 99 LEU A C 1
ATOM 751 O O . LEU A 1 99 ? 14.134 -5.787 -22.309 1.00 68.56 99 LEU A O 1
ATOM 755 N N . LEU A 1 100 ? 12.297 -4.522 -22.629 1.00 64.06 100 LEU A N 1
ATOM 756 C CA . LEU A 1 100 ? 12.242 -4.602 -24.084 1.00 64.06 100 LEU A CA 1
ATOM 757 C C . LEU A 1 100 ? 12.104 -3.191 -24.650 1.00 64.06 100 LEU A C 1
ATOM 759 O O . LEU A 1 100 ? 11.211 -2.444 -24.251 1.00 64.06 100 LEU A O 1
ATOM 763 N N . ASP A 1 101 ? 12.965 -2.856 -25.606 1.00 62.06 101 ASP A N 1
ATOM 764 C CA . ASP A 1 101 ? 12.755 -1.715 -26.489 1.00 62.06 101 ASP A CA 1
ATOM 765 C C . ASP A 1 101 ? 11.943 -2.203 -27.697 1.00 62.06 101 ASP A C 1
ATOM 767 O O . ASP A 1 101 ? 12.449 -2.926 -28.555 1.00 62.06 101 ASP A O 1
ATOM 771 N N . PHE A 1 102 ? 10.650 -1.872 -27.740 1.00 60.81 102 PHE A N 1
ATOM 772 C CA . PHE A 1 102 ? 9.777 -2.213 -28.871 1.00 60.81 102 PHE A CA 1
ATOM 773 C C . PHE A 1 102 ? 10.028 -1.322 -30.105 1.00 60.81 102 PHE A C 1
ATOM 775 O O . PHE A 1 102 ? 9.295 -1.427 -31.088 1.00 60.81 102 PHE A O 1
ATOM 782 N N . GLY A 1 103 ? 11.042 -0.446 -30.069 1.00 58.34 103 GLY A N 1
ATOM 783 C CA . GLY A 1 103 ? 11.414 0.447 -31.164 1.00 58.34 103 GLY A CA 1
ATOM 784 C C . GLY A 1 103 ? 12.090 -0.231 -32.360 1.00 58.34 103 GLY A C 1
ATOM 785 O O . GLY A 1 103 ? 12.159 0.382 -33.423 1.00 58.34 103 GLY A O 1
ATOM 786 N N . GLU A 1 104 ? 12.545 -1.484 -32.242 1.00 55.44 104 GLU A N 1
ATOM 787 C CA . GLU A 1 104 ? 13.217 -2.198 -33.337 1.00 55.44 104 GLU A CA 1
ATOM 788 C C . GLU A 1 104 ? 12.431 -3.433 -33.790 1.00 55.44 104 GLU A C 1
ATOM 790 O O . GLU A 1 104 ? 12.820 -4.581 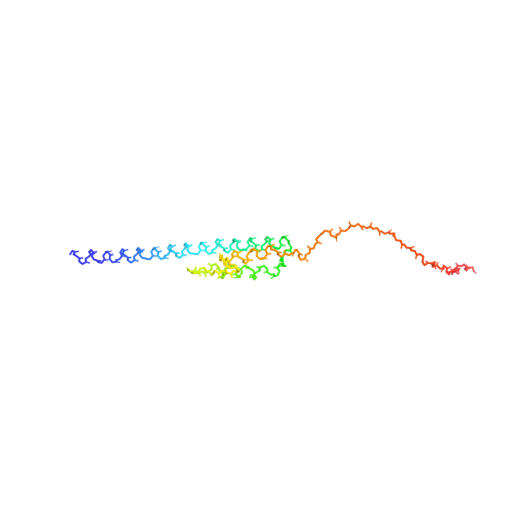-33.585 1.00 55.44 104 GLU A O 1
ATOM 795 N N . VAL A 1 105 ? 11.296 -3.193 -34.452 1.00 53.19 105 VAL A N 1
ATOM 796 C CA . VAL A 1 105 ? 10.686 -4.206 -35.317 1.00 53.19 105 VAL A CA 1
ATOM 797 C C . VAL A 1 105 ? 10.208 -3.552 -36.620 1.00 53.19 105 VAL A C 1
ATOM 799 O O . VAL A 1 105 ? 9.222 -2.824 -36.638 1.00 53.19 105 VAL A O 1
ATOM 802 N N . ALA A 1 106 ? 10.924 -3.892 -37.702 1.00 50.81 106 ALA A N 1
ATOM 803 C CA . ALA A 1 106 ? 10.685 -3.648 -39.133 1.00 50.81 106 ALA A CA 1
ATOM 804 C C . ALA A 1 106 ? 11.219 -2.343 -39.773 1.00 50.81 106 ALA A C 1
ATOM 806 O O . ALA A 1 106 ? 10.560 -1.313 -39.796 1.00 50.81 106 ALA A O 1
ATOM 807 N N . THR A 1 107 ? 12.300 -2.478 -40.549 1.00 46.84 107 THR A N 1
ATOM 808 C CA . THR A 1 107 ? 12.179 -2.320 -42.010 1.00 46.84 107 THR A CA 1
ATOM 809 C C . THR A 1 107 ? 12.839 -3.522 -42.675 1.00 46.84 107 THR A C 1
ATOM 811 O O . THR A 1 107 ? 14.001 -3.837 -42.436 1.00 46.84 107 THR A O 1
ATOM 814 N N . GLY A 1 108 ? 12.060 -4.265 -43.459 1.00 54.50 108 GLY A N 1
ATOM 815 C CA . GLY A 1 108 ? 12.631 -5.238 -44.370 1.00 54.50 108 GLY A CA 1
ATOM 816 C C . GLY A 1 108 ? 13.373 -4.494 -45.468 1.00 54.50 108 GLY A C 1
ATOM 817 O O . GLY A 1 108 ? 12.731 -3.827 -46.269 1.00 54.50 108 GLY A O 1
ATOM 818 N N . ASP A 1 109 ? 14.689 -4.659 -45.534 1.00 42.84 109 ASP A N 1
ATOM 819 C CA . ASP A 1 109 ? 15.415 -4.537 -46.792 1.00 42.84 109 ASP A CA 1
ATOM 820 C C . ASP A 1 109 ? 16.046 -5.893 -47.110 1.00 42.84 109 ASP A C 1
ATOM 822 O O . ASP A 1 109 ? 17.061 -6.318 -46.559 1.00 42.84 109 ASP A O 1
ATOM 826 N N . ARG A 1 110 ? 15.339 -6.636 -47.962 1.00 54.12 110 ARG A N 1
ATOM 827 C CA . ARG A 1 110 ? 15.897 -7.759 -48.705 1.00 54.12 110 ARG A CA 1
ATOM 828 C C . ARG A 1 110 ? 16.657 -7.179 -49.895 1.00 54.12 110 ARG A C 1
ATOM 830 O O . ARG A 1 110 ? 16.105 -7.167 -50.988 1.00 54.12 110 ARG A O 1
ATOM 837 N N . THR A 1 111 ? 17.911 -6.795 -49.706 1.00 46.81 111 THR A N 1
ATOM 838 C CA . THR A 1 111 ? 18.876 -6.618 -50.803 1.00 46.81 111 THR A CA 1
ATOM 839 C C . THR A 1 111 ? 20.265 -6.539 -50.173 1.00 46.81 111 THR A C 1
ATOM 841 O O . THR A 1 111 ? 20.600 -5.578 -49.508 1.00 46.81 111 THR A O 1
ATOM 844 N N . ASP A 1 112 ? 21.074 -7.594 -50.190 1.00 43.75 112 ASP A N 1
ATOM 845 C CA . ASP A 1 112 ? 21.886 -7.918 -51.357 1.00 43.75 112 ASP A CA 1
ATOM 846 C C . ASP A 1 112 ? 22.246 -9.418 -51.337 1.00 43.75 112 ASP A C 1
ATOM 848 O O . ASP A 1 112 ? 23.007 -9.907 -50.500 1.00 43.75 112 ASP A O 1
ATOM 852 N N . ARG A 1 113 ? 21.639 -10.179 -52.255 1.00 50.62 113 ARG A N 1
ATOM 853 C CA . ARG A 1 113 ? 22.087 -11.525 -52.635 1.00 50.62 113 ARG A CA 1
ATOM 854 C C . ARG A 1 113 ? 23.267 -11.355 -53.587 1.00 50.62 113 ARG A C 1
ATOM 856 O O . ARG A 1 113 ? 23.117 -11.527 -54.798 1.00 50.62 113 ARG A O 1
ATOM 863 N N . THR A 1 114 ? 24.445 -11.057 -53.057 1.00 45.00 114 THR A N 1
ATOM 864 C CA . THR A 1 114 ? 25.659 -11.045 -53.870 1.00 45.00 114 THR A CA 1
ATOM 865 C C . THR A 1 114 ? 26.156 -12.482 -54.048 1.00 45.00 114 THR A C 1
ATOM 867 O O . THR A 1 114 ? 26.789 -13.072 -53.182 1.00 45.00 114 THR A O 1
ATOM 870 N N . ALA A 1 115 ? 25.772 -13.036 -55.200 1.00 54.34 115 ALA A N 1
ATOM 871 C CA . ALA A 1 115 ? 26.434 -14.085 -55.974 1.00 54.34 115 ALA A CA 1
ATOM 872 C C . ALA A 1 115 ? 26.822 -15.404 -55.272 1.00 54.34 115 ALA A C 1
ATOM 874 O O . ALA A 1 115 ? 27.935 -15.576 -54.785 1.00 54.34 115 ALA A O 1
ATOM 875 N N . ILE A 1 116 ? 25.973 -16.421 -55.445 1.00 51.44 116 ILE A N 1
ATOM 876 C CA . ILE A 1 116 ? 26.469 -17.761 -55.788 1.00 51.44 116 ILE A CA 1
ATOM 877 C C . ILE A 1 116 ? 25.854 -18.118 -57.145 1.00 51.44 116 ILE A C 1
ATOM 879 O O . ILE A 1 116 ? 24.627 -18.241 -57.222 1.00 51.44 116 ILE A O 1
ATOM 883 N N . PRO A 1 117 ? 26.642 -18.239 -58.230 1.00 44.47 117 PRO A N 1
ATOM 884 C CA . PRO A 1 117 ? 26.143 -18.833 -59.456 1.00 44.47 117 PRO A CA 1
ATOM 885 C C . PRO A 1 117 ? 25.927 -20.324 -59.179 1.00 44.47 117 PRO A C 1
ATOM 887 O O . PRO A 1 117 ? 26.875 -21.092 -59.052 1.00 44.47 117 PRO A O 1
ATOM 890 N N . ALA A 1 118 ? 24.668 -20.727 -59.021 1.00 47.59 118 ALA A N 1
ATOM 891 C CA . ALA A 1 118 ? 24.305 -22.130 -59.119 1.00 47.59 118 ALA A CA 1
ATOM 892 C C . ALA A 1 118 ? 24.393 -22.502 -60.603 1.00 47.59 118 ALA A C 1
ATOM 894 O O . ALA A 1 118 ? 23.513 -22.151 -61.389 1.00 47.59 118 ALA A O 1
ATOM 895 N N . GLU A 1 119 ? 25.495 -23.143 -60.990 1.00 46.50 119 GLU A N 1
ATOM 896 C CA . GLU A 1 119 ? 25.606 -23.843 -62.264 1.00 46.50 119 GLU A CA 1
ATOM 897 C C . GLU A 1 119 ? 24.483 -24.883 -62.323 1.00 46.50 119 GLU A C 1
ATOM 899 O O . GLU A 1 119 ? 24.448 -25.849 -61.558 1.00 46.50 119 GLU A O 1
ATOM 904 N N . PHE A 1 120 ? 23.516 -24.644 -63.205 1.00 46.22 120 PHE A N 1
ATOM 905 C CA . PHE A 1 120 ? 22.524 -25.639 -63.566 1.00 46.22 120 PHE A CA 1
ATOM 906 C C . PHE A 1 120 ? 23.253 -26.732 -64.342 1.00 46.22 120 PHE A C 1
ATOM 908 O O . PHE A 1 120 ? 23.556 -26.572 -65.521 1.00 46.22 120 PHE A O 1
ATOM 915 N N . ALA A 1 121 ? 23.561 -27.835 -63.661 1.00 49.94 121 ALA A N 1
ATOM 916 C CA . ALA A 1 121 ? 23.883 -29.084 -64.324 1.00 49.94 121 ALA A CA 1
ATOM 917 C C . ALA A 1 121 ? 22.671 -29.476 -65.178 1.00 49.94 121 ALA A C 1
ATOM 919 O O . ALA A 1 121 ? 21.608 -29.834 -64.667 1.00 49.94 121 ALA A O 1
ATOM 920 N N . GLU A 1 122 ? 22.843 -29.335 -66.485 1.00 46.22 122 GLU A N 1
ATOM 921 C CA . GLU A 1 122 ? 21.942 -29.796 -67.527 1.00 46.22 122 GLU A CA 1
ATOM 922 C C . GLU A 1 122 ? 21.809 -31.321 -67.428 1.00 46.22 122 GLU A C 1
ATOM 924 O O . GLU A 1 122 ? 22.607 -32.084 -67.965 1.00 46.22 122 GLU A O 1
ATOM 929 N N . ALA A 1 123 ? 20.822 -31.779 -66.659 1.00 48.28 123 ALA A N 1
ATOM 930 C CA . ALA A 1 123 ? 20.339 -33.148 -66.724 1.00 48.28 123 ALA A CA 1
ATOM 931 C C . ALA A 1 123 ? 19.297 -33.211 -67.843 1.00 48.28 123 ALA A C 1
ATOM 933 O O . ALA A 1 123 ? 18.103 -33.044 -67.604 1.00 48.28 123 ALA A O 1
ATOM 934 N N . ASP A 1 124 ? 19.788 -33.396 -69.064 1.00 57.22 124 ASP A N 1
ATOM 935 C CA . ASP A 1 124 ? 19.021 -33.692 -70.271 1.00 57.22 124 ASP A CA 1
ATOM 936 C C . ASP A 1 124 ? 18.139 -34.944 -70.058 1.00 57.22 124 ASP A C 1
ATOM 938 O O . ASP A 1 124 ? 18.674 -36.028 -69.788 1.00 57.22 124 ASP A O 1
ATOM 942 N N . PRO A 1 125 ? 16.795 -34.853 -70.142 1.00 58.75 125 PRO A N 1
ATOM 943 C CA . PRO A 1 125 ? 15.939 -36.019 -70.124 1.00 58.75 125 PRO A CA 1
ATOM 944 C C . PRO A 1 125 ? 15.142 -36.086 -71.428 1.00 58.75 125 PRO A C 1
ATOM 946 O O . PRO A 1 125 ? 13.935 -35.845 -71.431 1.00 58.75 125 PRO A O 1
ATOM 949 N N . VAL A 1 126 ? 15.780 -36.466 -72.536 1.00 56.47 126 VAL A N 1
ATOM 950 C CA . VAL A 1 126 ? 15.039 -36.898 -73.730 1.00 56.47 126 VAL A CA 1
ATOM 951 C C . VAL A 1 126 ? 15.496 -38.286 -74.173 1.00 56.47 126 VAL A C 1
ATOM 953 O O . VAL A 1 126 ? 16.460 -38.466 -74.910 1.00 56.47 126 VAL A O 1
ATOM 956 N N . ARG A 1 127 ? 14.736 -39.287 -73.716 1.00 45.09 127 ARG A N 1
ATOM 957 C CA . ARG A 1 127 ? 14.614 -40.594 -74.374 1.00 45.09 127 ARG A CA 1
ATOM 958 C C . ARG A 1 127 ? 13.598 -40.487 -75.515 1.00 45.09 127 ARG A C 1
ATOM 960 O O . ARG A 1 127 ? 12.505 -39.964 -75.284 1.00 45.09 127 ARG A O 1
ATOM 967 N N . PRO A 1 128 ? 13.915 -41.049 -76.685 1.00 53.50 128 PRO A N 1
ATOM 968 C CA . PRO A 1 128 ? 12.999 -41.952 -77.380 1.00 53.50 128 PRO A CA 1
ATOM 969 C C . PRO A 1 128 ? 13.487 -43.406 -77.334 1.00 53.50 128 PRO A C 1
ATOM 971 O O . PRO A 1 128 ? 14.701 -43.644 -77.520 1.00 53.50 128 PRO A O 1
#

Organism: Salmonella enterica (NCBI:txid28901)

Foldseek 3Di:
DVVVVVVVVVVVVVVVVVVVVVVVVVVVVVVLVVQLVVQLVLLVVCVVLQLDPPVCSVVSSVVLSVQVDDPDRDWDDDPRDIDGVSVVVSVVSVPGDRPDDPVDDDDDDPDDPPDDPPPPPPPDDDDD